Protein AF-Q2S6S7-F1 (afdb_monomer_lite)

Secondary structure (DSSP, 8-state):
-EEEEEEEETT-SSEEEEEEPHHHHB---TTPPP-TTSPBSSSSGGGGSSS-GGGEEEEEEEEE-TTSSEEEEEEEEEEGGGTEEEEEEEEEETTEEEEEEEEEEEEEEETTTEEEEEEEEEEEETTEEEEEEEEEEE-

pLDDT: mean 93.65, std 5.95, range [63.41, 98.69]

Radius of gyration: 16.4 Å; chains: 1; bounding box: 42×36×44 Å

Sequence (139 aa):
MVIQLQYKLRSEAQWHCKNLSVIEYFDLEEGEVPEVDSVPHNMHAEEYLDHSREEVEHTLLQVADETGSERLEVKETFWSAGENRIIEVLRTSGNDVLHNELIIQTIRSNPAMGEEIETVRFNREKLCNTLNFHSIDYI

Structure (mmCIF, N/CA/C/O backbone):
data_AF-Q2S6S7-F1
#
_entry.id   AF-Q2S6S7-F1
#
loop_
_atom_site.group_PDB
_atom_site.id
_atom_site.type_symbol
_atom_site.label_atom_id
_atom_site.label_alt_id
_atom_site.label_comp_id
_atom_site.label_asym_id
_atom_site.label_entity_id
_atom_site.label_seq_id
_atom_site.pdbx_PDB_ins_code
_atom_site.Cartn_x
_atom_site.Cartn_y
_atom_site.Cartn_z
_atom_site.occupancy
_atom_site.B_iso_or_equiv
_atom_site.auth_seq_id
_atom_site.auth_comp_id
_atom_site.auth_asym_id
_atom_site.auth_atom_id
_atom_site.pdbx_PDB_model_num
ATOM 1 N N . MET A 1 1 ? -8.124 -5.895 17.352 1.00 93.25 1 MET A N 1
ATOM 2 C CA . MET A 1 1 ? -7.755 -5.102 16.152 1.00 93.25 1 MET A CA 1
ATOM 3 C C . MET A 1 1 ? -7.992 -5.937 14.899 1.00 93.25 1 MET A C 1
ATOM 5 O O . MET A 1 1 ? -7.917 -7.158 14.995 1.00 93.25 1 MET A O 1
ATOM 9 N N . VAL A 1 2 ? -8.292 -5.322 13.753 1.00 95.94 2 VAL A N 1
ATOM 10 C CA . VAL A 1 2 ? -8.495 -6.022 12.472 1.00 95.94 2 VAL A CA 1
ATOM 11 C C . VAL A 1 2 ? -7.463 -5.541 11.459 1.00 95.94 2 VAL A C 1
ATOM 13 O O . VAL A 1 2 ? -7.356 -4.341 11.224 1.00 95.94 2 VAL A O 1
ATOM 16 N N . ILE A 1 3 ? -6.727 -6.479 10.857 1.00 98.19 3 ILE A N 1
ATOM 17 C CA . ILE A 1 3 ? -5.703 -6.202 9.844 1.00 98.19 3 ILE A CA 1
ATOM 18 C C . ILE A 1 3 ? -5.991 -7.075 8.627 1.00 98.19 3 ILE A C 1
ATOM 20 O O . ILE A 1 3 ? -5.942 -8.306 8.693 1.00 98.19 3 ILE A O 1
ATOM 24 N N . GLN A 1 4 ? -6.332 -6.434 7.516 1.00 98.25 4 GLN A N 1
ATOM 25 C CA . GLN A 1 4 ? -6.702 -7.099 6.277 1.00 98.25 4 GLN A CA 1
ATOM 26 C C . GLN A 1 4 ? -5.835 -6.596 5.130 1.00 98.25 4 GLN A C 1
ATOM 28 O O . GLN A 1 4 ? -5.791 -5.402 4.853 1.00 98.25 4 GLN A O 1
ATOM 33 N N . LEU A 1 5 ? -5.200 -7.530 4.430 1.00 98.56 5 LEU A N 1
ATOM 34 C CA . LEU A 1 5 ? -4.450 -7.285 3.212 1.00 98.56 5 LEU A CA 1
ATOM 35 C C . LEU A 1 5 ? 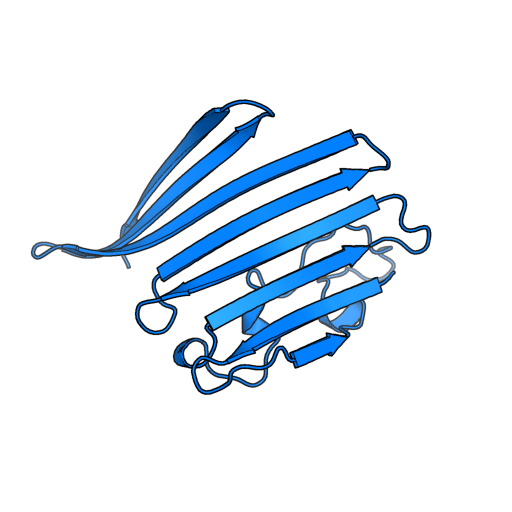-5.197 -7.892 2.027 1.00 98.56 5 LEU A C 1
ATOM 37 O O . LEU A 1 5 ? -5.322 -9.111 1.904 1.00 98.56 5 LEU A O 1
ATOM 41 N N . GLN A 1 6 ? -5.681 -7.040 1.136 1.00 98.69 6 GLN A N 1
ATOM 42 C CA . GLN A 1 6 ? -6.177 -7.445 -0.171 1.00 98.69 6 GLN A CA 1
ATOM 43 C C . GLN A 1 6 ? -5.087 -7.231 -1.215 1.00 98.69 6 GLN A C 1
ATOM 45 O O . GLN A 1 6 ? -4.352 -6.248 -1.156 1.00 98.69 6 GLN A O 1
ATOM 50 N N . TYR A 1 7 ? -4.976 -8.131 -2.183 1.00 98.62 7 TYR A N 1
ATOM 51 C CA . TYR A 1 7 ? -3.986 -8.000 -3.249 1.00 98.62 7 TYR A CA 1
ATOM 52 C C . TYR A 1 7 ? -4.496 -8.553 -4.573 1.00 98.62 7 TYR A C 1
ATOM 54 O O . TYR A 1 7 ? -5.380 -9.411 -4.614 1.00 98.62 7 TYR A O 1
ATOM 62 N N . LYS A 1 8 ? -3.932 -8.051 -5.668 1.00 98.44 8 LYS A N 1
ATOM 63 C CA . LYS A 1 8 ? -4.214 -8.509 -7.027 1.00 98.44 8 LYS A CA 1
ATOM 64 C C . LYS A 1 8 ? -2.911 -8.882 -7.711 1.00 98.44 8 LYS A C 1
ATOM 66 O O . LYS A 1 8 ? -1.983 -8.074 -7.758 1.00 98.44 8 LYS A O 1
ATOM 71 N N . LEU A 1 9 ? -2.858 -10.098 -8.241 1.00 97.94 9 LEU A N 1
ATOM 72 C CA . LEU A 1 9 ? -1.736 -10.573 -9.045 1.00 97.94 9 LEU A CA 1
ATOM 73 C C . LEU A 1 9 ? -1.921 -10.137 -10.500 1.00 97.94 9 LEU A C 1
ATOM 75 O O . LEU A 1 9 ? -3.041 -10.138 -11.007 1.00 97.94 9 LEU A O 1
ATOM 79 N N . ARG A 1 10 ? -0.828 -9.816 -11.198 1.00 96.44 10 ARG A N 1
ATOM 80 C CA . ARG A 1 10 ? -0.857 -9.366 -12.606 1.00 96.44 10 ARG A CA 1
ATOM 81 C C . ARG A 1 10 ? -1.452 -10.398 -13.560 1.00 96.44 10 ARG A C 1
ATOM 83 O O . ARG A 1 10 ? -2.024 -10.041 -14.587 1.00 96.44 10 ARG A O 1
ATOM 90 N N . SER A 1 11 ? -1.269 -11.679 -13.250 1.00 96.12 11 SER A N 1
ATOM 91 C CA . SER A 1 11 ? -1.772 -12.810 -14.033 1.00 96.12 11 SER A CA 1
ATOM 92 C C . SER A 1 11 ? -3.267 -13.065 -13.827 1.00 96.12 11 SER A C 1
ATOM 94 O O . SER A 1 11 ? -3.844 -13.891 -14.536 1.00 96.12 11 SER A O 1
ATOM 96 N N . GLU A 1 12 ? -3.907 -12.367 -12.885 1.00 96.38 12 GLU A N 1
ATOM 97 C CA . GLU A 1 12 ? -5.263 -12.659 -12.444 1.00 96.38 12 GLU A CA 1
ATOM 98 C C . GLU A 1 12 ? -6.183 -11.435 -12.502 1.00 96.38 12 GLU A C 1
ATOM 100 O O . GLU A 1 12 ? -5.791 -10.282 -12.332 1.00 96.38 12 GLU A O 1
ATOM 105 N N . ALA A 1 13 ? -7.471 -11.688 -12.734 1.00 94.81 13 ALA A N 1
ATOM 106 C CA . ALA A 1 13 ? -8.489 -10.640 -12.713 1.00 94.81 13 ALA A CA 1
ATOM 107 C C . ALA A 1 13 ? -9.070 -10.402 -11.308 1.00 94.81 13 ALA A C 1
ATOM 109 O O . ALA A 1 13 ? -9.636 -9.339 -11.053 1.00 94.81 13 ALA A O 1
ATOM 110 N N . GLN A 1 14 ? -8.965 -11.392 -10.421 1.00 97.38 14 GLN A N 1
ATOM 111 C CA . GLN A 1 14 ? -9.602 -11.390 -9.108 1.00 97.38 14 GLN A CA 1
ATOM 112 C C . GLN A 1 14 ? -8.703 -10.790 -8.025 1.00 97.38 14 GLN A C 1
ATOM 114 O O . GLN A 1 14 ? -7.478 -10.816 -8.125 1.00 97.38 14 GLN A O 1
ATOM 119 N N . TRP A 1 15 ? -9.343 -10.280 -6.977 1.00 98.19 15 TRP A N 1
ATOM 120 C CA . TRP A 1 15 ? -8.676 -9.889 -5.743 1.00 98.19 15 TRP A CA 1
ATOM 121 C C . TRP A 1 15 ? -8.621 -11.068 -4.778 1.00 98.19 15 TRP A C 1
ATOM 123 O O . TRP A 1 15 ? -9.590 -11.816 -4.636 1.00 98.19 15 TRP A O 1
ATOM 133 N N . HIS A 1 16 ? -7.500 -11.175 -4.083 1.00 98.31 16 HIS A N 1
ATOM 134 C CA . HIS A 1 16 ? -7.264 -12.100 -2.986 1.00 98.31 16 HIS A CA 1
ATOM 135 C C . HIS A 1 16 ? -7.300 -11.354 -1.661 1.00 98.31 16 HIS A C 1
ATOM 137 O O . HIS A 1 16 ? -7.103 -10.141 -1.617 1.00 98.31 16 HIS A O 1
ATOM 143 N N . CYS A 1 17 ? -7.533 -12.084 -0.574 1.00 98.19 17 CYS A N 1
ATOM 144 C CA . CYS A 1 17 ? -7.588 -11.528 0.771 1.00 98.19 17 CYS A CA 1
ATOM 145 C C . CYS A 1 17 ? -6.779 -12.399 1.734 1.00 98.19 17 CYS A C 1
ATOM 147 O O . CYS A 1 17 ? -6.972 -13.613 1.791 1.00 98.19 17 CYS A O 1
ATOM 149 N N . LYS A 1 18 ? -5.917 -11.762 2.523 1.00 97.69 18 LYS A N 1
ATOM 150 C CA . LYS A 1 18 ? -5.136 -12.344 3.614 1.00 97.69 18 LYS A CA 1
ATOM 151 C C . LYS A 1 18 ? -5.430 -11.536 4.875 1.00 97.69 18 LYS A C 1
ATOM 153 O O . LYS A 1 18 ? -5.287 -10.318 4.882 1.00 97.69 18 LYS A O 1
ATOM 158 N N . ASN A 1 19 ? -5.875 -12.203 5.934 1.00 98.00 19 ASN A N 1
ATOM 159 C CA . ASN A 1 19 ? -5.963 -11.567 7.246 1.00 98.00 19 ASN A CA 1
ATOM 160 C C . ASN A 1 19 ? -4.611 -11.735 7.934 1.00 98.00 19 ASN A C 1
ATOM 162 O O . ASN A 1 19 ? -4.070 -12.840 7.922 1.00 98.00 19 ASN A O 1
ATOM 166 N N . LEU A 1 20 ? -4.094 -10.658 8.513 1.00 97.69 20 LEU A N 1
ATOM 167 C CA . LEU A 1 20 ? -2.871 -10.683 9.305 1.00 97.69 20 LEU A CA 1
ATOM 168 C C . LEU A 1 20 ? -3.250 -10.614 10.781 1.00 97.69 20 LEU A C 1
ATOM 170 O O . LEU A 1 20 ? -4.174 -9.899 11.177 1.00 97.69 20 LEU A O 1
ATOM 174 N N . SER A 1 21 ? -2.551 -11.375 11.609 1.00 96.88 21 SER A N 1
ATOM 175 C CA . SER A 1 21 ? -2.601 -11.178 13.049 1.00 96.88 21 SER A CA 1
ATOM 176 C C . SER A 1 21 ? -1.798 -9.939 13.444 1.00 96.88 21 SER A C 1
ATOM 178 O O . SER A 1 21 ? -0.914 -9.482 12.722 1.00 96.88 21 SER A O 1
ATOM 180 N N . VAL A 1 22 ? -2.086 -9.410 14.633 1.00 95.88 22 VAL A N 1
ATOM 181 C CA . VAL A 1 22 ? -1.334 -8.294 15.226 1.00 95.88 22 VAL A CA 1
ATOM 182 C C . VAL A 1 22 ? 0.165 -8.593 15.270 1.00 95.88 22 VAL A C 1
ATOM 184 O O . VAL A 1 22 ? 0.956 -7.737 14.902 1.00 95.88 22 VAL A O 1
ATOM 187 N N . ILE A 1 23 ? 0.540 -9.809 15.675 1.00 94.94 23 ILE A N 1
ATOM 188 C CA . ILE A 1 23 ? 1.941 -10.218 15.850 1.00 94.94 23 ILE A CA 1
ATOM 189 C C . ILE A 1 23 ? 2.654 -10.355 14.499 1.00 94.94 23 ILE A C 1
ATOM 191 O O . ILE A 1 23 ? 3.844 -10.093 14.406 1.00 94.94 23 ILE A O 1
ATOM 195 N N . GLU A 1 24 ? 1.939 -10.756 13.445 1.00 96.06 24 GLU A N 1
ATOM 196 C CA . GLU A 1 24 ? 2.515 -10.820 12.096 1.00 96.06 24 GLU A CA 1
ATOM 197 C C . GLU A 1 24 ? 2.751 -9.431 11.500 1.00 96.06 24 GLU A C 1
ATOM 199 O O . GLU A 1 24 ? 3.648 -9.275 10.678 1.00 96.06 24 GLU A O 1
ATOM 204 N N . TYR A 1 25 ? 1.934 -8.442 11.870 1.00 97.25 25 TYR A N 1
ATOM 205 C CA . TYR A 1 25 ? 1.963 -7.124 11.246 1.00 97.25 25 TYR A CA 1
ATOM 206 C C . TYR A 1 25 ? 2.793 -6.097 12.020 1.00 97.25 25 TYR A C 1
ATOM 208 O O . TYR A 1 25 ? 3.573 -5.388 11.399 1.00 97.25 25 TYR A O 1
ATOM 216 N N . PHE A 1 26 ? 2.666 -6.004 13.345 1.00 97.12 26 PHE A N 1
ATOM 217 C CA . PHE A 1 26 ? 3.325 -4.963 14.146 1.00 97.12 26 PHE A CA 1
ATOM 218 C C . PHE A 1 26 ? 4.578 -5.461 14.845 1.00 97.12 26 PHE A C 1
ATOM 220 O O . PHE A 1 26 ? 4.540 -6.522 15.464 1.00 97.12 26 PHE A O 1
ATOM 227 N N . ASP A 1 27 ? 5.649 -4.674 14.779 1.00 95.88 27 ASP A N 1
ATOM 228 C CA . ASP A 1 27 ? 6.866 -4.876 15.565 1.00 95.88 27 ASP A CA 1
ATOM 229 C C . ASP A 1 27 ? 6.636 -4.297 16.967 1.00 95.88 27 ASP A C 1
ATOM 231 O O . ASP A 1 27 ? 6.753 -3.091 17.175 1.00 95.88 27 ASP A O 1
ATOM 235 N N . LEU A 1 28 ? 6.182 -5.151 17.891 1.00 94.19 28 LEU A N 1
ATOM 236 C CA . LEU A 1 28 ? 5.768 -4.763 19.242 1.00 94.19 28 LEU A CA 1
ATOM 237 C C . LEU A 1 28 ? 6.793 -5.206 20.284 1.00 94.19 28 LEU A C 1
ATOM 239 O O . LEU A 1 28 ? 7.227 -6.363 20.296 1.00 94.19 28 LEU A O 1
ATOM 243 N N . GLU A 1 29 ? 7.088 -4.323 21.234 1.00 92.38 29 GLU A N 1
ATOM 244 C CA . GLU A 1 29 ? 7.849 -4.682 22.428 1.00 92.38 29 GLU A CA 1
ATOM 245 C C . GLU A 1 29 ? 7.007 -5.513 23.421 1.00 92.38 29 GLU A C 1
ATOM 247 O O . GLU A 1 29 ? 5.772 -5.568 23.373 1.00 92.38 29 GLU A O 1
ATOM 252 N N . GLU A 1 30 ? 7.670 -6.191 24.365 1.00 90.38 30 GLU A N 1
ATOM 253 C CA . GLU A 1 30 ? 6.979 -7.006 25.370 1.00 90.38 30 GLU A CA 1
ATOM 254 C C . GLU A 1 30 ? 6.038 -6.146 26.231 1.00 90.38 30 GLU A C 1
ATOM 256 O O . GLU A 1 30 ? 6.466 -5.274 26.987 1.00 90.38 30 GLU A O 1
ATOM 261 N N . GLY A 1 31 ? 4.736 -6.435 26.149 1.00 89.06 31 GLY A N 1
ATOM 262 C CA . GLY A 1 31 ? 3.697 -5.720 26.894 1.00 89.06 31 GLY A CA 1
ATOM 263 C C . GLY A 1 31 ? 3.168 -4.462 26.201 1.00 89.06 31 GLY A C 1
ATOM 264 O O . GLY A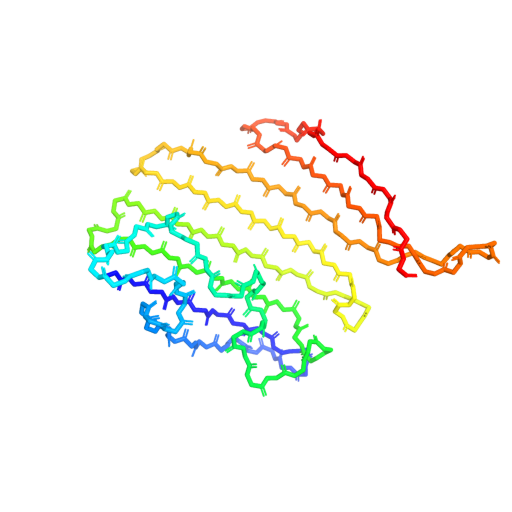 1 31 ? 2.287 -3.808 26.763 1.00 89.06 31 GLY A O 1
ATOM 265 N N . GLU A 1 32 ? 3.654 -4.140 25.001 1.00 93.00 32 GLU A N 1
ATOM 266 C CA . GLU A 1 32 ? 3.103 -3.064 24.184 1.00 93.00 32 GLU A CA 1
ATOM 267 C C . GLU A 1 32 ? 1.684 -3.411 23.710 1.00 93.00 32 GLU A C 1
ATOM 269 O O . GLU A 1 32 ? 1.374 -4.545 23.330 1.00 93.00 32 GLU A O 1
ATOM 274 N N . VAL A 1 33 ? 0.795 -2.419 23.764 1.00 92.25 33 VAL A N 1
ATOM 275 C CA . VAL A 1 33 ? -0.573 -2.542 23.260 1.00 92.25 33 VAL A CA 1
ATOM 276 C C . VAL A 1 33 ? -0.587 -1.988 21.836 1.00 92.25 33 VAL A C 1
ATOM 278 O O . VAL A 1 33 ? -0.214 -0.833 21.659 1.00 92.25 33 VAL A O 1
ATOM 281 N N . PRO A 1 34 ? -1.021 -2.765 20.829 1.00 93.75 34 PRO A N 1
ATOM 282 C CA . PRO A 1 34 ? -1.030 -2.305 19.447 1.00 93.75 34 PRO A CA 1
ATOM 283 C C . PRO A 1 34 ? -2.041 -1.176 19.241 1.00 93.75 34 PRO A C 1
ATOM 285 O O . PRO A 1 34 ? -3.224 -1.314 19.572 1.00 93.75 34 PRO A O 1
ATOM 288 N N . GLU A 1 35 ? -1.583 -0.108 18.603 1.00 94.75 35 GLU A N 1
ATOM 289 C CA . GLU A 1 35 ? -2.383 1.005 18.102 1.00 94.75 35 GLU A CA 1
ATOM 290 C C . GLU A 1 35 ? -2.367 1.002 16.564 1.00 94.75 35 GLU A C 1
ATOM 292 O O . GLU A 1 35 ? -1.568 0.315 15.927 1.00 94.75 35 GLU A O 1
ATOM 297 N N . VAL A 1 36 ? -3.299 1.720 15.930 1.00 94.44 36 VAL A N 1
ATOM 298 C CA . VAL A 1 36 ? -3.432 1.709 14.457 1.00 94.44 36 VAL A CA 1
ATOM 299 C C . VAL A 1 36 ? -2.180 2.263 13.763 1.00 94.44 36 VAL A C 1
ATOM 301 O O . VAL A 1 36 ? -1.890 1.880 12.630 1.00 94.44 36 VAL A O 1
ATOM 304 N N . ASP A 1 37 ? -1.437 3.142 14.433 1.00 92.38 37 ASP A N 1
ATOM 305 C CA . ASP A 1 37 ? -0.180 3.736 13.979 1.00 92.38 37 ASP A CA 1
ATOM 306 C C . ASP A 1 37 ? 1.071 3.166 14.661 1.00 92.38 37 ASP A C 1
ATOM 308 O O . ASP A 1 37 ? 2.150 3.747 14.518 1.00 92.38 37 ASP A O 1
ATOM 312 N N . SER A 1 38 ? 0.957 2.018 15.340 1.00 95.25 38 SER A N 1
ATOM 313 C CA . SER A 1 38 ? 2.126 1.246 15.767 1.00 95.25 38 SER A CA 1
ATOM 314 C C . SER A 1 38 ? 3.004 0.868 14.564 1.00 95.25 38 SER A C 1
ATOM 316 O O . SER A 1 38 ? 2.551 0.789 13.417 1.00 95.25 38 SER A O 1
ATOM 318 N N . VAL A 1 39 ? 4.291 0.632 14.822 1.00 94.88 39 VAL A N 1
ATOM 319 C CA . VAL A 1 39 ? 5.285 0.371 13.774 1.00 94.88 39 VAL A CA 1
ATOM 320 C C . VAL A 1 39 ? 5.043 -1.006 13.138 1.00 94.88 39 VAL A C 1
ATOM 322 O O . VAL A 1 39 ? 4.961 -2.002 13.859 1.00 94.88 39 VAL A O 1
ATOM 325 N N . PRO A 1 40 ? 4.919 -1.108 11.803 1.00 96.44 40 PRO A N 1
ATOM 326 C CA . PRO A 1 40 ? 4.797 -2.399 11.140 1.00 96.44 40 PRO A CA 1
ATOM 327 C C . PRO A 1 40 ? 6.160 -3.106 11.028 1.00 96.44 40 PRO A C 1
ATOM 329 O O . PRO A 1 40 ? 7.188 -2.448 10.882 1.00 96.44 40 PRO A O 1
ATOM 332 N N . HIS A 1 41 ? 6.163 -4.441 11.018 1.00 96.06 41 HIS A N 1
ATOM 333 C CA . HIS A 1 41 ? 7.356 -5.269 10.785 1.00 96.06 41 HIS A CA 1
ATOM 334 C C . HIS A 1 41 ? 7.988 -4.989 9.418 1.00 96.06 41 HIS A C 1
ATOM 336 O O . HIS A 1 41 ? 9.199 -4.817 9.301 1.00 96.06 41 HIS A O 1
ATOM 342 N N . ASN A 1 42 ? 7.152 -4.957 8.382 1.00 96.00 42 ASN A N 1
ATOM 343 C CA . ASN A 1 42 ? 7.548 -4.653 7.014 1.00 96.00 42 ASN A CA 1
ATOM 344 C C . ASN A 1 42 ? 6.938 -3.323 6.578 1.00 96.00 42 ASN A C 1
ATOM 346 O O . ASN A 1 42 ? 5.779 -3.028 6.892 1.00 96.00 42 ASN A O 1
ATOM 350 N N . MET A 1 43 ? 7.710 -2.540 5.824 1.00 91.38 43 MET A N 1
ATOM 351 C CA . MET A 1 43 ? 7.290 -1.207 5.387 1.00 91.38 43 MET A CA 1
ATOM 352 C C . MET A 1 43 ? 6.208 -1.262 4.310 1.00 91.38 43 MET A C 1
ATOM 354 O O . MET A 1 43 ? 5.311 -0.418 4.320 1.00 91.38 43 MET A O 1
ATOM 358 N N . HIS A 1 44 ? 6.287 -2.232 3.396 1.00 94.31 44 HIS A N 1
ATOM 359 C CA . HIS A 1 44 ? 5.351 -2.348 2.285 1.00 94.31 44 HIS A CA 1
ATOM 360 C C . HIS A 1 44 ? 4.446 -3.572 2.397 1.00 94.31 44 HIS A C 1
ATOM 362 O O . HIS A 1 44 ? 4.804 -4.609 2.961 1.00 94.31 44 HIS A O 1
ATOM 368 N N . ALA A 1 45 ? 3.234 -3.453 1.857 1.00 95.75 45 ALA A N 1
ATOM 369 C CA . ALA A 1 45 ? 2.212 -4.472 2.020 1.00 95.75 45 ALA A CA 1
ATOM 370 C C . ALA A 1 45 ? 2.535 -5.757 1.238 1.00 95.75 45 ALA A C 1
ATOM 372 O O . ALA A 1 45 ? 2.124 -6.840 1.660 1.00 95.75 45 ALA A O 1
ATOM 373 N N . GLU A 1 46 ? 3.276 -5.673 0.124 1.00 96.12 46 GLU A N 1
ATOM 374 C CA . GLU A 1 46 ? 3.663 -6.861 -0.645 1.00 96.12 46 GLU A CA 1
ATOM 375 C C . GLU A 1 46 ? 4.630 -7.774 0.112 1.00 96.12 46 GLU A C 1
ATOM 377 O O . GLU A 1 46 ? 4.657 -8.972 -0.149 1.00 96.12 46 GLU A O 1
ATOM 382 N N . GLU A 1 47 ? 5.379 -7.243 1.079 1.00 96.81 47 GLU A N 1
ATOM 383 C CA . GLU A 1 47 ? 6.361 -8.003 1.864 1.00 96.81 47 GLU A CA 1
ATOM 384 C C . GLU A 1 47 ? 5.702 -9.042 2.790 1.00 96.81 47 GLU A C 1
ATOM 386 O O . GLU A 1 47 ? 6.352 -9.980 3.245 1.00 96.81 47 GLU A O 1
ATOM 391 N N . TYR A 1 48 ? 4.393 -8.922 3.033 1.00 97.06 48 TYR A N 1
ATOM 392 C CA . TYR A 1 48 ? 3.607 -9.912 3.774 1.00 97.06 48 TYR A CA 1
ATOM 393 C C . TYR A 1 48 ? 3.032 -11.024 2.882 1.00 97.06 48 TYR A C 1
ATOM 395 O O . TYR A 1 48 ? 2.299 -11.888 3.378 1.00 97.06 48 TYR A O 1
ATOM 403 N N . LEU A 1 49 ? 3.278 -11.003 1.570 1.00 96.81 49 LEU A N 1
ATOM 404 C CA . LEU A 1 49 ? 2.736 -11.971 0.615 1.00 96.81 49 LEU A CA 1
ATOM 405 C C . LEU A 1 49 ? 3.752 -13.068 0.288 1.00 96.81 49 LEU A C 1
ATOM 407 O O . LEU A 1 49 ? 4.949 -12.830 0.199 1.00 96.81 49 LEU A O 1
ATOM 411 N N . ASP A 1 50 ? 3.251 -14.269 0.005 1.00 96.00 50 ASP A N 1
ATOM 412 C CA . ASP A 1 50 ? 4.062 -15.410 -0.446 1.00 96.00 50 ASP A CA 1
ATOM 413 C C . ASP A 1 50 ? 4.336 -15.362 -1.969 1.00 96.00 50 ASP A C 1
ATOM 415 O O . ASP A 1 50 ? 4.524 -16.389 -2.620 1.00 96.00 50 ASP A O 1
ATOM 419 N N . HIS A 1 51 ? 4.317 -14.156 -2.544 1.00 95.88 51 HIS A N 1
ATOM 420 C CA . HIS A 1 51 ? 4.484 -13.875 -3.967 1.00 95.88 51 HIS A CA 1
ATOM 421 C C . HIS A 1 51 ? 5.663 -12.934 -4.172 1.00 95.88 51 HIS A C 1
ATOM 423 O O . HIS A 1 51 ? 5.933 -12.069 -3.340 1.00 95.88 51 HIS A O 1
ATOM 429 N N . SER A 1 52 ? 6.352 -13.068 -5.302 1.00 95.12 52 SER A N 1
ATOM 430 C CA . SER A 1 52 ? 7.387 -12.102 -5.653 1.00 95.12 52 SER A CA 1
ATOM 431 C C . SER A 1 52 ? 6.756 -10.748 -5.987 1.00 95.12 52 SER A C 1
ATOM 433 O O . SER A 1 52 ? 5.656 -10.672 -6.539 1.00 95.12 52 SER A O 1
ATOM 435 N N . ARG A 1 53 ? 7.474 -9.659 -5.695 1.00 93.38 53 ARG A N 1
ATOM 436 C CA . ARG A 1 53 ? 7.039 -8.288 -6.009 1.00 93.38 53 ARG A CA 1
ATOM 437 C C . ARG A 1 53 ? 6.636 -8.120 -7.482 1.00 93.38 53 ARG A C 1
ATOM 439 O O . ARG A 1 53 ? 5.682 -7.406 -7.784 1.00 93.38 53 ARG A O 1
ATOM 446 N N . GLU A 1 54 ? 7.320 -8.808 -8.393 1.00 96.25 54 GLU A N 1
ATOM 447 C CA . GLU A 1 54 ? 7.057 -8.738 -9.834 1.00 96.25 54 GLU A CA 1
ATOM 448 C C . GLU A 1 54 ? 5.651 -9.229 -10.211 1.00 96.25 54 GLU A C 1
ATOM 450 O O . GLU A 1 54 ? 5.041 -8.719 -11.157 1.00 96.25 54 GLU A O 1
ATOM 455 N N . GLU A 1 55 ? 5.113 -10.182 -9.449 1.00 97.38 55 GLU A N 1
ATOM 456 C CA . GLU A 1 55 ? 3.796 -10.784 -9.668 1.00 97.38 55 GLU A CA 1
ATOM 457 C C . GLU A 1 55 ? 2.651 -9.910 -9.147 1.00 97.38 55 GLU A C 1
ATOM 459 O O . GLU A 1 55 ? 1.514 -10.046 -9.610 1.00 97.38 55 GLU A O 1
ATOM 464 N N . VAL A 1 56 ? 2.932 -9.000 -8.214 1.00 97.81 56 VAL A N 1
ATOM 465 C CA . VAL A 1 56 ? 1.924 -8.170 -7.550 1.00 97.81 56 VAL A CA 1
ATOM 466 C C . VAL A 1 56 ? 1.622 -6.926 -8.391 1.00 97.81 56 VAL A C 1
ATOM 468 O O . VAL A 1 56 ? 2.509 -6.206 -8.853 1.00 97.81 56 VAL A O 1
ATOM 471 N N . GLU A 1 57 ? 0.334 -6.681 -8.633 1.00 97.81 57 GLU A N 1
ATOM 472 C CA . GLU A 1 57 ? -0.166 -5.515 -9.369 1.00 97.81 57 GLU A CA 1
ATOM 473 C C . GLU A 1 57 ? -0.661 -4.428 -8.413 1.00 97.81 57 GLU A C 1
ATOM 475 O O . GLU A 1 57 ? -0.357 -3.252 -8.606 1.00 97.81 57 GLU A O 1
ATOM 480 N N . HIS A 1 58 ? -1.418 -4.829 -7.389 1.00 98.44 58 HIS A N 1
ATOM 481 C CA . HIS A 1 58 ? -1.988 -3.929 -6.393 1.00 98.44 58 HIS A CA 1
ATOM 482 C C . HIS A 1 58 ? -2.021 -4.579 -5.012 1.00 98.44 58 HIS A C 1
ATOM 484 O O . HIS A 1 58 ? -2.265 -5.785 -4.900 1.00 98.44 58 HIS A O 1
ATOM 490 N N . THR A 1 59 ? -1.896 -3.756 -3.976 1.00 98.62 59 THR A N 1
ATOM 491 C CA . THR A 1 59 ? -2.226 -4.101 -2.590 1.00 98.62 59 THR A CA 1
ATOM 492 C C . THR A 1 59 ? -3.171 -3.057 -1.996 1.00 98.62 59 THR A C 1
ATOM 494 O O . THR A 1 59 ? -3.192 -1.890 -2.391 1.00 98.62 59 THR A O 1
ATOM 497 N N . LEU A 1 60 ? -3.992 -3.499 -1.052 1.00 98.62 60 LEU A N 1
ATOM 498 C CA . LEU A 1 60 ? -4.838 -2.679 -0.201 1.00 98.62 60 LEU A CA 1
ATOM 499 C C . LEU A 1 60 ? -4.748 -3.255 1.210 1.00 98.62 60 LEU A C 1
ATOM 501 O O . LEU A 1 60 ? -5.361 -4.276 1.518 1.00 98.62 60 LEU A O 1
ATOM 505 N N . LEU A 1 61 ? -3.970 -2.595 2.053 1.00 98.62 61 LEU A N 1
ATOM 506 C CA . LEU A 1 61 ? -3.840 -2.900 3.464 1.00 98.62 61 LEU A CA 1
ATOM 507 C C . LEU A 1 61 ? -4.792 -2.014 4.267 1.00 98.62 61 LEU A C 1
ATOM 509 O O . LEU A 1 61 ? -4.841 -0.797 4.085 1.00 98.62 61 LEU A O 1
ATOM 513 N N . GLN A 1 62 ? -5.552 -2.631 5.160 1.00 98.25 62 GLN A N 1
ATOM 514 C CA . GLN A 1 62 ? -6.511 -1.973 6.034 1.00 98.25 62 GLN A CA 1
ATOM 515 C C . GLN A 1 62 ? -6.253 -2.405 7.471 1.00 98.25 62 GLN A C 1
ATOM 517 O O . GLN A 1 62 ? -6.336 -3.590 7.790 1.00 98.25 62 GLN A O 1
ATOM 522 N N . VAL A 1 63 ? -5.972 -1.433 8.333 1.00 98.06 63 VAL A N 1
ATOM 523 C CA . VAL A 1 63 ? -5.822 -1.615 9.778 1.00 98.06 63 VAL A CA 1
ATOM 524 C C . VAL A 1 63 ? -6.941 -0.831 10.447 1.00 98.06 63 VAL A C 1
ATOM 526 O O . VAL A 1 63 ? -7.135 0.346 10.146 1.00 98.06 63 VAL A O 1
ATOM 529 N N . ALA A 1 64 ? -7.694 -1.472 11.330 1.00 97.25 64 ALA A N 1
ATOM 530 C CA . ALA A 1 64 ? -8.743 -0.820 12.101 1.00 97.25 64 ALA A CA 1
ATOM 531 C C . ALA A 1 64 ? -8.723 -1.287 13.554 1.00 97.25 64 ALA A C 1
ATOM 533 O O . ALA A 1 64 ? -8.510 -2.473 13.838 1.00 97.25 64 ALA A O 1
ATOM 534 N N . ASP A 1 65 ? -8.984 -0.363 14.473 1.00 94.44 65 ASP A N 1
ATOM 535 C CA . ASP A 1 65 ? -9.204 -0.701 15.875 1.00 94.44 65 ASP A CA 1
ATOM 536 C C . ASP A 1 65 ? -10.461 -1.581 16.043 1.00 94.44 65 ASP A C 1
ATOM 538 O O . ASP A 1 65 ? -11.245 -1.804 15.120 1.00 94.44 65 ASP A O 1
ATOM 542 N N . GLU A 1 66 ? -10.666 -2.131 17.239 1.00 90.81 66 GLU A N 1
ATOM 543 C CA . GLU A 1 66 ? -11.801 -3.038 17.484 1.00 90.81 66 GLU A CA 1
ATOM 544 C C . GLU A 1 66 ? -13.160 -2.357 17.365 1.00 90.81 66 GLU A C 1
ATOM 546 O O . GLU A 1 66 ? -14.162 -3.015 17.084 1.00 90.81 66 GLU A O 1
ATOM 551 N N . THR A 1 67 ? -13.196 -1.043 17.573 1.00 90.19 67 THR A N 1
ATOM 552 C CA . THR A 1 67 ? -14.428 -0.263 17.498 1.00 90.19 67 THR A CA 1
ATOM 553 C C . THR A 1 67 ? -14.715 0.253 16.084 1.00 90.19 67 THR A C 1
ATOM 555 O O . THR A 1 67 ? -15.826 0.713 15.821 1.00 90.19 67 THR A O 1
ATOM 558 N N . GLY A 1 68 ? -13.744 0.157 15.165 1.00 87.50 68 GLY A N 1
ATOM 559 C CA . GLY A 1 68 ? -13.782 0.782 13.843 1.00 87.50 68 GLY A CA 1
ATOM 560 C C . GLY A 1 68 ? -13.756 2.313 13.892 1.00 87.50 68 GLY A C 1
ATOM 561 O O . GLY A 1 68 ? -14.063 2.956 12.887 1.00 87.50 68 GLY A O 1
ATOM 562 N N . SER A 1 69 ? -13.450 2.895 15.055 1.00 91.75 69 SER A N 1
ATOM 563 C CA . SER A 1 69 ? -13.359 4.340 15.247 1.00 91.75 69 SER A CA 1
ATOM 564 C C . SER A 1 69 ? -12.134 4.918 14.562 1.00 91.75 69 SER A C 1
ATOM 566 O O . SER A 1 69 ? -12.200 6.041 14.067 1.00 91.75 69 SER A O 1
ATOM 568 N N . GLU A 1 70 ? -11.056 4.143 14.476 1.00 96.69 70 GLU A N 1
ATOM 569 C CA . GLU A 1 70 ? -9.819 4.541 13.835 1.00 96.69 70 GLU A CA 1
ATOM 570 C C . GLU A 1 70 ? -9.431 3.542 12.751 1.00 96.69 70 GLU A C 1
ATOM 572 O O . GLU A 1 70 ? -9.524 2.325 12.926 1.00 96.69 70 GLU A O 1
ATOM 577 N N . ARG A 1 71 ? -9.002 4.074 11.606 1.00 97.31 71 ARG A N 1
ATOM 578 C CA . ARG A 1 71 ? -8.653 3.278 10.437 1.00 97.31 71 ARG A CA 1
ATOM 579 C C . ARG A 1 71 ? -7.467 3.869 9.699 1.00 97.31 71 ARG A C 1
ATOM 581 O O . ARG A 1 71 ? -7.429 5.071 9.444 1.00 97.31 71 ARG A O 1
ATOM 588 N N . LEU A 1 72 ? -6.564 2.992 9.290 1.00 97.38 72 LEU A N 1
ATOM 589 C CA . LEU A 1 72 ? -5.500 3.238 8.331 1.00 97.38 72 LEU A CA 1
ATOM 590 C C . LEU A 1 72 ? -5.773 2.405 7.076 1.00 97.38 72 LEU A C 1
ATOM 592 O O . LEU A 1 72 ? -6.083 1.216 7.149 1.00 97.38 72 LEU A O 1
ATOM 596 N N . GLU A 1 73 ? -5.661 3.040 5.919 1.00 97.69 73 GLU A N 1
ATOM 597 C CA . GLU A 1 73 ? -5.722 2.411 4.610 1.00 97.69 73 GLU A CA 1
ATOM 598 C C . GLU A 1 73 ? -4.457 2.765 3.827 1.00 97.69 73 GLU A C 1
ATOM 600 O O . GLU A 1 73 ? -4.154 3.945 3.648 1.00 97.69 73 GLU A O 1
ATOM 605 N N . VAL A 1 74 ? -3.736 1.746 3.363 1.00 98.25 74 VAL A N 1
ATOM 606 C CA . VAL A 1 74 ? -2.557 1.887 2.504 1.00 98.25 74 VAL A CA 1
ATOM 607 C C . VAL A 1 74 ? -2.823 1.135 1.209 1.00 98.25 74 VAL A C 1
ATOM 609 O O . VAL A 1 74 ? -3.039 -0.077 1.221 1.00 98.25 74 VAL A O 1
ATOM 612 N N . LYS A 1 75 ? -2.846 1.851 0.088 1.00 98.50 75 LYS A N 1
ATOM 613 C CA . LYS A 1 75 ? -2.962 1.263 -1.250 1.00 98.50 75 LYS A CA 1
ATOM 614 C C . LYS A 1 75 ? -1.644 1.392 -1.964 1.00 98.50 75 LYS A C 1
ATOM 616 O O . LYS A 1 75 ? -1.113 2.496 -2.029 1.00 98.50 75 LYS A O 1
ATOM 621 N N . GLU A 1 76 ? -1.185 0.312 -2.575 1.00 98.50 76 GLU A N 1
ATOM 622 C CA . GLU A 1 76 ? -0.027 0.364 -3.455 1.00 98.50 76 GLU A CA 1
ATOM 623 C C . GLU A 1 76 ? -0.398 -0.140 -4.847 1.00 98.50 76 GLU A C 1
ATOM 625 O O . GLU A 1 76 ? -1.125 -1.121 -5.007 1.00 98.50 76 GLU A O 1
ATOM 630 N N . THR A 1 77 ? 0.068 0.573 -5.869 1.00 98.38 77 THR A N 1
ATOM 631 C CA . THR A 1 77 ? -0.086 0.202 -7.280 1.00 98.38 77 THR A CA 1
ATOM 632 C C . THR A 1 77 ? 1.287 0.077 -7.903 1.00 98.38 77 THR A C 1
ATOM 634 O O . THR A 1 77 ? 2.056 1.035 -7.874 1.00 98.38 77 THR A O 1
ATOM 637 N N . PHE A 1 78 ? 1.572 -1.075 -8.503 1.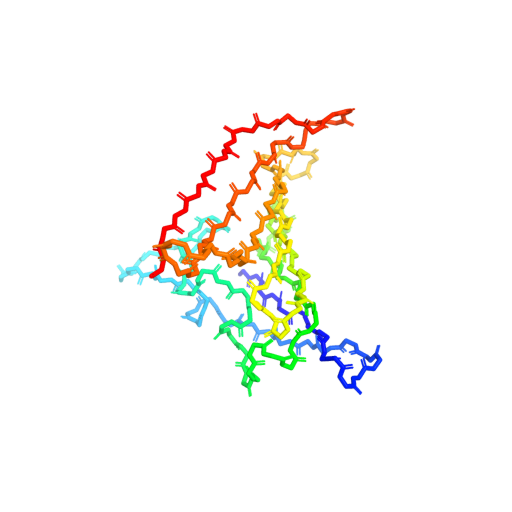00 97.94 78 PHE A N 1
ATOM 638 C CA . PHE A 1 78 ? 2.912 -1.460 -8.928 1.00 97.94 78 PHE A CA 1
ATOM 639 C C . PHE A 1 78 ? 3.025 -1.556 -10.453 1.00 97.94 78 PHE A C 1
ATOM 641 O O . PHE A 1 78 ? 2.207 -2.201 -11.122 1.00 97.94 78 PHE A O 1
ATOM 648 N N . TRP A 1 79 ? 4.115 -1.048 -11.027 1.00 96.06 79 TRP A N 1
ATOM 649 C CA . TRP A 1 79 ? 4.480 -1.267 -12.434 1.00 96.06 79 TRP A CA 1
ATOM 650 C C . TRP A 1 79 ? 5.985 -1.481 -12.597 1.00 96.06 79 TRP A C 1
ATOM 652 O O . TRP A 1 79 ? 6.728 -1.452 -11.623 1.00 96.06 79 TRP A O 1
ATOM 662 N N . SER A 1 80 ? 6.428 -1.760 -13.827 1.00 94.19 80 SER A N 1
ATOM 663 C CA . SER A 1 80 ? 7.831 -2.091 -14.126 1.00 94.19 80 SER A CA 1
ATOM 664 C C . SER A 1 80 ? 8.366 -3.228 -13.247 1.00 94.19 80 SER A C 1
ATOM 666 O O . SER A 1 80 ? 9.349 -3.050 -12.547 1.00 94.19 80 SER A O 1
ATOM 668 N N . ALA A 1 81 ? 7.674 -4.374 -13.238 1.00 92.00 81 ALA A N 1
ATOM 669 C CA . ALA A 1 81 ? 7.993 -5.510 -12.360 1.00 92.00 81 ALA A CA 1
ATOM 670 C C . ALA A 1 81 ? 7.995 -5.160 -10.851 1.00 92.00 81 ALA A C 1
ATOM 672 O O . ALA A 1 81 ? 8.618 -5.828 -10.041 1.00 92.00 81 ALA A O 1
ATOM 673 N N . GLY A 1 82 ? 7.247 -4.122 -10.466 1.00 92.88 82 GLY A N 1
ATOM 674 C CA . GLY A 1 82 ? 7.088 -3.677 -9.082 1.00 92.88 82 GLY A CA 1
ATOM 675 C C . GLY A 1 82 ? 8.189 -2.758 -8.566 1.00 92.88 82 GLY A C 1
ATOM 676 O O . GLY A 1 82 ? 8.070 -2.252 -7.455 1.00 92.88 82 GLY A O 1
ATOM 677 N N . GLU A 1 83 ? 9.183 -2.451 -9.395 1.00 93.31 83 GLU A N 1
ATOM 678 C CA . GLU A 1 83 ? 10.215 -1.450 -9.111 1.00 93.31 83 GLU A CA 1
ATOM 679 C C . GLU A 1 83 ? 9.643 -0.041 -8.937 1.00 93.31 83 GLU A C 1
ATOM 681 O O . GLU A 1 83 ? 10.152 0.774 -8.170 1.00 93.31 83 GLU A O 1
ATOM 686 N N . ASN A 1 84 ? 8.544 0.248 -9.632 1.00 96.12 84 ASN A N 1
ATOM 687 C CA . ASN A 1 84 ? 7.859 1.518 -9.512 1.00 96.12 84 ASN A CA 1
ATOM 688 C C . ASN A 1 84 ? 6.526 1.341 -8.801 1.00 96.12 84 ASN A C 1
ATOM 690 O O . ASN A 1 84 ? 5.787 0.385 -9.074 1.00 96.12 84 ASN A O 1
ATOM 694 N N . ARG A 1 85 ? 6.185 2.308 -7.950 1.00 97.44 85 ARG A N 1
ATOM 695 C CA . ARG A 1 85 ? 4.941 2.269 -7.188 1.00 97.44 85 ARG A CA 1
ATOM 696 C C . ARG A 1 85 ? 4.348 3.630 -6.881 1.00 97.44 85 ARG A C 1
ATOM 698 O O . ARG A 1 85 ? 5.033 4.644 -6.75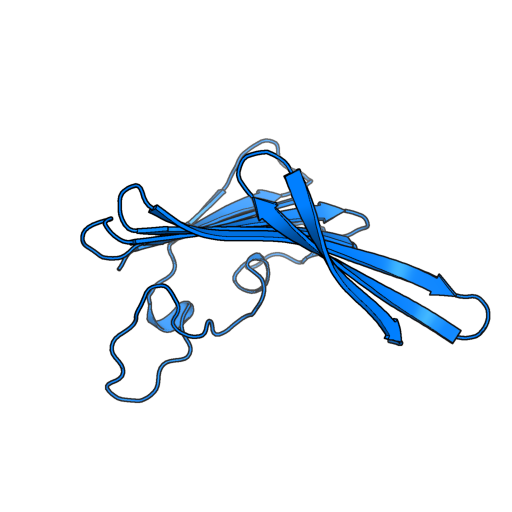8 1.00 97.44 85 ARG A O 1
ATOM 705 N N . ILE A 1 86 ? 3.034 3.609 -6.733 1.00 97.88 86 ILE A N 1
ATOM 706 C CA . ILE A 1 86 ? 2.235 4.661 -6.119 1.00 97.88 86 ILE A CA 1
ATOM 707 C C . ILE A 1 86 ? 1.758 4.112 -4.785 1.00 97.88 86 ILE A C 1
ATOM 709 O O . ILE A 1 86 ? 1.229 3.006 -4.766 1.00 97.88 86 ILE A O 1
ATOM 713 N N . ILE A 1 87 ? 1.915 4.886 -3.717 1.00 97.88 87 ILE A N 1
ATOM 714 C CA . ILE A 1 87 ? 1.435 4.567 -2.375 1.00 97.88 87 ILE A CA 1
ATOM 715 C C . ILE A 1 87 ? 0.440 5.655 -1.977 1.00 97.88 87 ILE A C 1
ATOM 717 O O . ILE A 1 87 ? 0.786 6.835 -1.933 1.00 97.88 87 ILE A O 1
ATOM 721 N N . GLU A 1 88 ? -0.799 5.277 -1.695 1.00 97.38 88 GLU A N 1
ATOM 722 C CA . GLU A 1 88 ? -1.807 6.165 -1.123 1.00 97.38 88 GLU A CA 1
ATOM 723 C C . GLU A 1 88 ? -2.043 5.768 0.329 1.00 97.38 88 GLU A C 1
ATOM 725 O O . GLU A 1 88 ? -2.371 4.617 0.608 1.00 97.38 88 GLU A O 1
ATOM 730 N N . VAL A 1 89 ? -1.906 6.724 1.245 1.00 96.25 89 VAL A N 1
ATOM 731 C CA . VAL A 1 89 ? -2.111 6.509 2.681 1.00 96.25 89 VAL A CA 1
ATOM 732 C C . VAL A 1 89 ? -3.263 7.380 3.148 1.00 96.25 89 VAL A C 1
ATOM 734 O O . VAL A 1 89 ? -3.243 8.590 2.937 1.00 96.25 89 VAL A O 1
ATOM 737 N N . LEU A 1 90 ? -4.247 6.785 3.813 1.00 96.00 90 LEU A N 1
ATOM 738 C CA . LEU A 1 90 ? -5.364 7.489 4.432 1.00 96.00 90 LEU A CA 1
ATOM 739 C C . LEU A 1 90 ? -5.554 6.993 5.865 1.00 96.00 90 LEU A C 1
ATOM 741 O O . LEU A 1 90 ? -5.868 5.826 6.079 1.00 96.00 90 LEU A O 1
ATOM 745 N N . ARG A 1 91 ? -5.420 7.894 6.841 1.00 96.06 91 ARG A N 1
ATOM 746 C CA . ARG A 1 91 ? -5.760 7.645 8.247 1.00 96.06 91 ARG A CA 1
ATOM 747 C C . ARG A 1 91 ? -6.952 8.500 8.646 1.00 96.06 91 ARG A C 1
ATOM 749 O O . ARG A 1 91 ? -6.954 9.715 8.429 1.00 96.06 91 ARG A O 1
ATOM 756 N N . THR A 1 92 ? -7.948 7.877 9.258 1.00 95.94 92 THR A N 1
ATOM 757 C CA . THR A 1 92 ? -9.175 8.535 9.714 1.00 95.94 92 THR A CA 1
ATOM 758 C C . THR A 1 92 ? -9.508 8.149 11.144 1.00 95.94 92 THR A C 1
ATOM 760 O O . THR A 1 92 ? -9.324 6.991 11.513 1.00 95.94 92 THR A O 1
ATOM 763 N N . SER A 1 93 ? -10.076 9.086 11.902 1.00 95.50 93 SER A N 1
ATOM 764 C CA . SER A 1 93 ? -10.732 8.819 13.183 1.00 95.50 93 SER A CA 1
ATOM 765 C C . SER A 1 93 ? -12.144 9.405 13.154 1.00 95.50 93 SER A C 1
ATOM 767 O O . SER A 1 93 ? -12.333 10.614 13.009 1.00 95.50 93 SER A O 1
ATOM 769 N N . GLY A 1 94 ? -13.161 8.544 13.185 1.00 91.50 94 GLY A N 1
ATOM 770 C CA . GLY A 1 94 ? -14.548 8.934 12.936 1.00 91.50 94 GLY A CA 1
ATOM 771 C C . GLY A 1 94 ? -14.723 9.602 11.564 1.00 91.50 94 GLY A C 1
ATOM 772 O O . GLY A 1 94 ? -14.536 8.969 10.529 1.00 91.50 94 GLY A O 1
ATOM 773 N N . ASN A 1 95 ? -15.098 10.887 11.558 1.00 88.62 95 ASN A N 1
ATOM 774 C CA . ASN A 1 95 ? -15.258 11.686 10.332 1.00 88.62 95 ASN A CA 1
ATOM 775 C C . ASN A 1 95 ? -14.031 12.554 10.003 1.00 88.62 95 ASN A C 1
ATOM 777 O O . ASN A 1 95 ? -14.037 13.259 8.988 1.00 88.62 95 ASN A O 1
ATOM 781 N N . ASP A 1 96 ? -13.008 12.532 10.855 1.00 93.44 96 ASP A N 1
ATOM 782 C CA . ASP A 1 96 ? -11.825 13.364 10.708 1.00 93.44 96 ASP A CA 1
ATOM 783 C C . ASP A 1 96 ? -10.738 12.617 9.933 1.00 93.44 96 ASP A C 1
ATOM 785 O O . ASP A 1 96 ? -10.451 11.444 10.176 1.00 93.44 96 ASP A O 1
ATOM 789 N N . VAL A 1 97 ? -10.124 13.319 8.980 1.00 93.06 97 VAL A N 1
ATOM 790 C CA . VAL A 1 97 ? -8.946 12.838 8.253 1.00 93.06 97 VAL A CA 1
ATOM 791 C C . VAL A 1 97 ? -7.720 13.267 9.045 1.00 93.06 97 VAL A C 1
ATOM 793 O O . VAL A 1 97 ? -7.436 14.461 9.134 1.00 93.06 97 VAL A O 1
ATOM 796 N N . LEU A 1 98 ? -7.017 12.295 9.621 1.00 93.19 98 LEU A N 1
ATOM 797 C CA . LEU A 1 98 ? -5.806 12.521 10.410 1.00 93.19 98 LEU A CA 1
ATOM 798 C C . LEU A 1 98 ? -4.559 12.595 9.522 1.00 93.19 98 LEU A C 1
ATOM 800 O O . LEU A 1 98 ? -3.660 13.383 9.792 1.00 93.19 98 LEU A O 1
ATOM 804 N N . HIS A 1 99 ? -4.516 11.790 8.455 1.00 93.31 99 HIS A N 1
ATOM 805 C CA . HIS A 1 99 ? -3.423 11.774 7.479 1.00 93.31 99 HIS A CA 1
ATOM 806 C C . HIS A 1 99 ? -3.951 11.404 6.095 1.00 93.31 99 HIS A C 1
ATOM 808 O O . HIS A 1 99 ? -4.811 10.531 5.980 1.00 93.31 99 HIS A O 1
ATOM 814 N N . ASN A 1 100 ? -3.448 12.053 5.047 1.00 94.50 100 ASN A N 1
ATOM 815 C CA . ASN A 1 100 ? -3.803 11.743 3.665 1.00 94.50 100 ASN A CA 1
ATOM 816 C C . ASN A 1 100 ? -2.640 12.087 2.733 1.00 94.50 100 ASN A C 1
ATOM 818 O O . ASN A 1 100 ? -2.321 13.259 2.525 1.00 94.50 100 ASN A O 1
ATOM 822 N N . GLU A 1 101 ? -2.003 11.071 2.169 1.00 95.31 101 GLU A N 1
ATOM 823 C CA . GLU A 1 101 ? -0.765 11.225 1.416 1.00 95.31 101 GLU A CA 1
ATOM 824 C C . GLU A 1 101 ? -0.777 10.401 0.127 1.00 95.31 101 GLU A C 1
ATOM 826 O O . GLU A 1 101 ? -1.353 9.317 0.061 1.00 95.31 101 GLU A O 1
ATOM 831 N N . LEU A 1 102 ? -0.127 10.938 -0.905 1.00 96.12 102 LEU A N 1
ATOM 832 C CA . LEU A 1 102 ? 0.230 10.226 -2.128 1.00 96.12 102 LEU A CA 1
ATOM 833 C C . LEU A 1 102 ? 1.747 10.262 -2.285 1.00 96.12 102 LEU A C 1
ATOM 835 O O . LEU A 1 102 ? 2.338 11.339 -2.353 1.00 96.12 102 LEU A O 1
ATOM 839 N N . ILE A 1 103 ? 2.360 9.094 -2.387 1.00 96.50 103 ILE A N 1
ATOM 840 C CA . ILE A 1 103 ? 3.787 8.918 -2.622 1.00 96.50 103 ILE A CA 1
ATOM 841 C C . ILE A 1 103 ? 3.952 8.240 -3.976 1.00 96.50 103 ILE A C 1
ATOM 843 O O . ILE A 1 103 ? 3.255 7.280 -4.289 1.00 96.50 103 ILE A O 1
ATOM 847 N N . ILE A 1 104 ? 4.874 8.740 -4.787 1.00 97.00 104 ILE A N 1
ATOM 848 C CA . ILE A 1 104 ? 5.259 8.144 -6.061 1.00 97.00 104 ILE A CA 1
ATOM 849 C C . ILE A 1 104 ? 6.740 7.815 -5.960 1.00 97.00 104 ILE A C 1
ATOM 851 O O . ILE A 1 104 ? 7.542 8.708 -5.690 1.00 97.00 104 ILE A O 1
ATOM 855 N N . GLN A 1 105 ? 7.087 6.548 -6.162 1.00 96.62 105 GLN A N 1
ATOM 856 C CA . GLN A 1 105 ? 8.465 6.072 -6.196 1.00 96.62 105 GLN A CA 1
ATOM 857 C C . GLN A 1 105 ? 8.752 5.445 -7.553 1.00 96.62 105 GLN A C 1
ATOM 859 O O . GLN A 1 105 ? 8.005 4.576 -8.011 1.00 96.62 105 GLN A O 1
ATOM 864 N N . THR A 1 106 ? 9.825 5.890 -8.200 1.00 96.69 106 THR A N 1
ATOM 865 C CA . THR A 1 106 ? 10.237 5.358 -9.501 1.00 96.69 106 THR A CA 1
ATOM 866 C C . THR A 1 106 ? 11.735 5.141 -9.585 1.00 96.69 106 THR A C 1
ATOM 868 O O . THR A 1 106 ? 12.498 6.034 -9.221 1.00 96.69 106 THR A O 1
ATOM 871 N N . ILE A 1 107 ? 12.136 4.015 -10.167 1.00 93.81 107 ILE A N 1
ATOM 872 C CA . ILE A 1 107 ? 13.498 3.764 -10.620 1.00 93.81 107 ILE A CA 1
ATOM 873 C C . ILE A 1 107 ? 13.756 4.528 -11.915 1.00 93.81 107 ILE A C 1
ATOM 875 O O . ILE A 1 107 ? 12.981 4.474 -12.878 1.00 93.81 107 ILE A O 1
ATOM 879 N N . ARG A 1 108 ? 14.878 5.240 -11.946 1.00 88.00 108 ARG A N 1
ATOM 880 C CA . ARG A 1 108 ? 15.371 5.993 -13.096 1.00 88.00 108 ARG A CA 1
ATOM 881 C C . ARG A 1 108 ? 16.772 5.522 -13.434 1.00 88.00 108 ARG A C 1
ATOM 883 O O . ARG A 1 108 ? 17.592 5.307 -12.555 1.00 88.00 108 ARG A O 1
ATOM 890 N N . SER A 1 109 ? 17.058 5.397 -14.726 1.00 85.56 109 SER A N 1
ATOM 891 C CA . SER A 1 109 ? 18.415 5.119 -15.189 1.00 85.56 109 SER A CA 1
ATOM 892 C C . SER A 1 109 ? 19.144 6.434 -15.458 1.00 85.56 109 SER A C 1
ATOM 894 O O . SER A 1 109 ? 18.713 7.230 -16.299 1.00 85.56 109 SER A O 1
ATOM 896 N N . ASN A 1 110 ? 20.251 6.650 -14.754 1.00 80.94 110 ASN A N 1
ATOM 897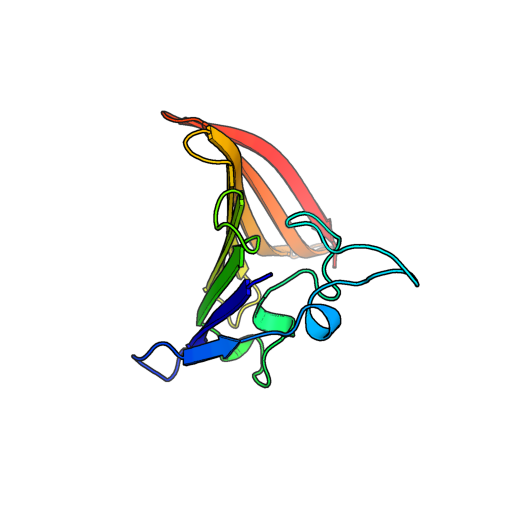 C CA . ASN A 1 110 ? 21.196 7.730 -14.982 1.00 80.94 110 ASN A CA 1
ATOM 898 C C . ASN A 1 110 ? 22.483 7.166 -15.619 1.00 80.94 110 ASN A C 1
ATOM 900 O O . ASN A 1 110 ? 23.239 6.447 -14.964 1.00 80.94 110 ASN A O 1
ATOM 904 N N . PRO A 1 111 ? 22.809 7.535 -16.872 1.00 80.12 111 PRO A N 1
ATOM 905 C CA . PRO A 1 111 ? 24.002 7.038 -17.563 1.00 80.12 111 PRO A CA 1
ATOM 906 C C . PRO A 1 111 ? 25.335 7.289 -16.842 1.00 80.12 111 PRO A C 1
ATOM 908 O O . PRO A 1 111 ? 26.309 6.593 -17.118 1.00 80.12 111 PRO A O 1
ATOM 911 N N . ALA A 1 112 ? 25.407 8.298 -15.970 1.00 84.62 112 ALA A N 1
ATOM 912 C CA . ALA A 1 112 ? 26.626 8.652 -15.251 1.00 84.62 112 ALA A CA 1
ATOM 913 C C . ALA A 1 112 ? 26.740 7.983 -13.874 1.00 84.62 112 ALA A C 1
ATOM 915 O O . ALA A 1 112 ? 27.859 7.801 -13.396 1.00 84.62 112 ALA A O 1
ATOM 916 N N . MET A 1 113 ? 25.613 7.658 -13.229 1.00 79.50 113 MET A N 1
ATOM 917 C CA . MET A 1 113 ? 25.585 7.257 -11.813 1.00 79.50 113 MET A CA 1
ATOM 918 C C . MET A 1 113 ? 24.880 5.923 -11.542 1.00 79.50 113 MET A C 1
ATOM 920 O O . MET A 1 113 ? 24.939 5.450 -10.416 1.00 79.50 113 MET A O 1
ATOM 924 N N . GLY A 1 114 ? 24.297 5.278 -12.557 1.00 86.88 114 GLY A N 1
ATOM 925 C CA . GLY A 1 114 ? 23.592 4.005 -12.398 1.00 86.88 114 GLY A CA 1
ATOM 926 C C . GLY A 1 114 ? 22.091 4.197 -12.205 1.00 86.88 114 GLY A C 1
ATOM 927 O O . GLY A 1 114 ? 21.484 5.033 -12.871 1.00 86.88 114 GLY A O 1
ATOM 928 N N . GLU A 1 115 ? 21.478 3.383 -11.352 1.00 89.88 115 GLU A N 1
ATOM 929 C CA . GLU A 1 115 ? 20.050 3.473 -11.043 1.00 89.88 115 GLU A CA 1
ATOM 930 C C . GLU A 1 115 ? 19.808 4.415 -9.856 1.00 89.88 115 GLU A C 1
ATOM 932 O O . GLU A 1 115 ? 20.574 4.458 -8.895 1.00 89.88 115 GLU A O 1
ATOM 937 N N . GLU A 1 116 ? 18.742 5.201 -9.949 1.00 92.69 116 GLU A N 1
ATOM 938 C CA . GLU A 1 116 ? 18.321 6.176 -8.945 1.00 92.69 116 GLU A CA 1
ATOM 939 C C . GLU A 1 116 ? 16.862 5.922 -8.565 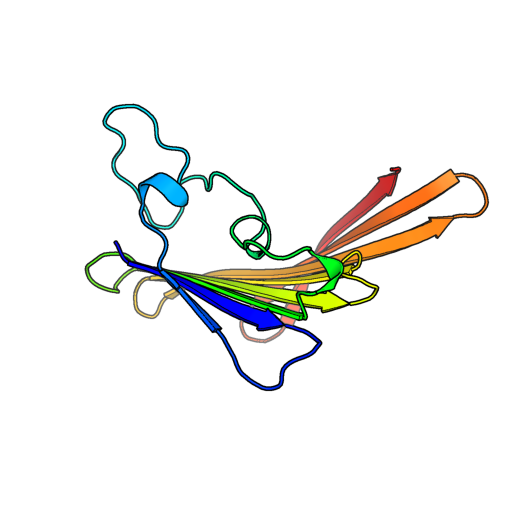1.00 92.69 116 GLU A C 1
ATOM 941 O O . GLU A 1 116 ? 16.040 5.605 -9.427 1.00 92.69 116 GLU A O 1
ATOM 946 N N . ILE A 1 117 ? 16.518 6.133 -7.297 1.00 93.81 117 ILE A N 1
ATOM 947 C CA . ILE A 1 117 ? 15.140 6.169 -6.812 1.00 93.81 117 ILE A CA 1
ATOM 948 C C . ILE A 1 117 ? 14.708 7.626 -6.724 1.00 93.81 117 ILE A C 1
ATOM 950 O O . ILE A 1 117 ? 15.225 8.393 -5.918 1.00 93.81 117 ILE A O 1
ATOM 954 N N . GLU A 1 118 ? 13.716 8.010 -7.519 1.00 95.50 118 GLU A N 1
ATOM 955 C CA . GLU A 1 118 ? 13.013 9.277 -7.345 1.00 95.50 118 GLU A CA 1
ATOM 956 C C . GLU A 1 118 ? 11.778 9.054 -6.470 1.00 95.50 118 GLU A C 1
ATOM 958 O O . GLU A 1 118 ? 10.918 8.241 -6.809 1.00 95.50 118 GLU A O 1
ATOM 963 N N . THR A 1 119 ? 11.683 9.792 -5.361 1.00 96.38 119 THR A N 1
ATOM 964 C CA . THR A 1 119 ? 10.518 9.782 -4.468 1.00 96.38 119 THR A CA 1
ATOM 965 C C . THR A 1 119 ? 9.863 11.157 -4.451 1.00 96.38 119 THR A C 1
ATOM 967 O O . THR A 1 119 ? 10.495 12.156 -4.109 1.00 96.38 119 THR A O 1
ATOM 970 N N . VAL A 1 120 ? 8.569 11.212 -4.762 1.00 96.62 120 VAL A N 1
ATOM 971 C CA . VAL A 1 120 ? 7.753 12.432 -4.719 1.00 96.62 120 VAL A CA 1
ATOM 972 C C . VAL A 1 120 ? 6.580 12.210 -3.771 1.00 96.62 120 VAL A C 1
ATOM 974 O O . VAL A 1 120 ? 5.834 11.249 -3.936 1.00 96.62 120 VAL A O 1
ATOM 977 N N . ARG A 1 121 ? 6.397 13.091 -2.782 1.00 95.94 121 ARG A N 1
ATOM 978 C CA . ARG A 1 121 ? 5.335 12.977 -1.769 1.00 95.94 121 ARG A CA 1
ATOM 979 C C . ARG A 1 121 ? 4.417 14.188 -1.797 1.00 95.94 121 ARG A C 1
ATOM 981 O O . ARG A 1 121 ? 4.884 15.329 -1.777 1.00 95.94 121 ARG A O 1
ATOM 988 N N . PHE A 1 122 ? 3.116 13.944 -1.762 1.00 94.94 122 PHE A N 1
ATOM 989 C CA . PHE A 1 122 ? 2.080 14.966 -1.762 1.00 94.94 122 PHE A CA 1
ATOM 990 C C . PHE A 1 122 ? 1.183 14.835 -0.533 1.00 94.94 122 PHE A C 1
ATOM 992 O O . PHE A 1 122 ? 0.624 13.763 -0.304 1.00 94.94 122 PHE A O 1
ATOM 999 N N . ASN A 1 123 ? 0.956 15.935 0.193 1.00 91.69 123 ASN A N 1
ATOM 1000 C CA . ASN A 1 123 ? -0.199 16.019 1.085 1.00 91.69 123 ASN A CA 1
ATOM 1001 C C . ASN A 1 123 ? -1.453 16.157 0.230 1.00 91.69 123 ASN A C 1
ATOM 1003 O O . ASN A 1 123 ? -1.491 16.991 -0.680 1.00 91.69 123 ASN A O 1
ATOM 1007 N N . ARG A 1 124 ? -2.486 15.382 0.533 1.00 84.06 124 ARG A N 1
ATOM 1008 C CA . ARG A 1 124 ? -3.770 15.471 -0.154 1.00 84.06 124 ARG A CA 1
ATOM 1009 C C . ARG A 1 124 ? -4.765 16.189 0.741 1.00 84.06 124 ARG A C 1
ATOM 1011 O O . ARG A 1 124 ? -5.529 15.578 1.490 1.00 84.06 124 ARG A O 1
ATOM 1018 N N . GLU A 1 125 ? -4.787 17.507 0.617 1.00 79.88 125 GLU A N 1
ATOM 1019 C CA . GLU A 1 125 ? -5.848 18.317 1.201 1.00 79.88 125 GLU A CA 1
ATOM 1020 C C . GLU A 1 125 ? -7.085 18.284 0.292 1.00 79.88 125 GLU A C 1
ATOM 1022 O O . GLU A 1 125 ? -6.989 18.017 -0.906 1.00 79.88 125 GLU A O 1
ATOM 1027 N N . LYS A 1 126 ? -8.273 18.553 0.853 1.00 65.38 126 LYS A N 1
ATOM 1028 C CA . LYS A 1 126 ? -9.594 18.315 0.223 1.00 65.38 126 LYS A CA 1
ATOM 1029 C C . LYS A 1 126 ? -9.753 18.808 -1.228 1.00 65.38 126 LYS A C 1
ATOM 1031 O O . LYS A 1 126 ? -10.650 18.325 -1.912 1.00 65.38 126 LYS A O 1
ATOM 1036 N N . LEU A 1 127 ? -8.953 19.774 -1.684 1.00 63.41 127 LEU A N 1
ATOM 1037 C CA . LEU A 1 127 ? -9.078 20.401 -3.005 1.00 63.41 127 LEU A CA 1
ATOM 1038 C C . LEU A 1 127 ? -7.766 20.485 -3.805 1.00 63.41 127 LEU A C 1
ATOM 1040 O O . LEU A 1 127 ? -7.812 20.891 -4.966 1.00 63.41 127 LEU A O 1
ATOM 1044 N N . CYS A 1 128 ? -6.613 20.119 -3.238 1.00 72.81 128 CYS A N 1
ATOM 1045 C CA . CYS A 1 128 ? -5.338 20.160 -3.954 1.00 72.81 128 CYS A CA 1
ATOM 1046 C C . CYS A 1 128 ? -4.298 19.201 -3.364 1.00 72.81 128 CYS A C 1
ATOM 1048 O O . CYS A 1 128 ? -4.256 18.960 -2.160 1.00 72.81 128 CYS A O 1
ATOM 1050 N N . ASN A 1 129 ? -3.422 18.702 -4.237 1.00 80.94 129 ASN A N 1
ATOM 1051 C CA . ASN A 1 129 ? -2.221 17.982 -3.834 1.00 80.94 129 ASN A CA 1
ATOM 1052 C C . ASN A 1 129 ? -1.096 19.001 -3.637 1.00 80.94 129 ASN A C 1
ATOM 1054 O O . ASN A 1 129 ? -0.722 19.693 -4.586 1.00 80.94 129 ASN A O 1
ATOM 1058 N N . THR A 1 130 ? -0.552 19.078 -2.430 1.00 87.62 130 THR A N 1
ATOM 1059 C CA . THR A 1 130 ? 0.574 19.958 -2.106 1.00 87.62 130 THR A CA 1
ATOM 1060 C C . THR A 1 130 ? 1.845 19.125 -2.075 1.00 87.62 130 THR A C 1
ATOM 1062 O O . THR A 1 130 ? 1.917 18.150 -1.331 1.00 87.62 130 THR A O 1
ATOM 1065 N N . LEU A 1 131 ? 2.842 19.478 -2.892 1.00 89.31 131 LEU A N 1
ATOM 1066 C CA . LEU A 1 131 ? 4.147 18.816 -2.857 1.00 89.31 131 LEU A CA 1
ATOM 1067 C C . LEU A 1 131 ? 4.797 19.064 -1.491 1.00 89.31 131 LEU A C 1
ATOM 1069 O O . LEU A 1 131 ? 5.103 20.205 -1.150 1.00 89.31 131 LEU A O 1
ATOM 1073 N N . ASN A 1 132 ? 5.020 17.992 -0.737 1.00 89.44 132 ASN A N 1
ATOM 1074 C CA . ASN A 1 132 ? 5.668 18.044 0.572 1.00 89.44 132 ASN A CA 1
ATOM 1075 C C . ASN A 1 132 ? 7.165 17.764 0.477 1.00 89.44 132 ASN A C 1
ATOM 1077 O O . ASN A 1 132 ? 7.954 18.342 1.219 1.00 89.44 132 ASN A O 1
ATOM 1081 N N . PHE A 1 133 ? 7.548 16.826 -0.390 1.00 93.00 133 PHE A N 1
ATOM 1082 C CA . PHE A 1 133 ? 8.904 16.299 -0.443 1.00 93.00 133 PHE A CA 1
ATOM 1083 C C . PHE A 1 133 ? 9.225 15.753 -1.832 1.00 93.00 133 PHE A C 1
ATOM 1085 O O . PHE A 1 133 ? 8.371 15.156 -2.491 1.00 93.00 133 PHE A O 1
ATOM 1092 N N . HIS A 1 134 ? 10.474 15.943 -2.243 1.00 95.25 134 HIS A N 1
ATOM 1093 C CA . HIS A 1 134 ? 11.050 15.377 -3.453 1.00 95.25 134 HIS A CA 1
ATOM 1094 C C . HIS A 1 134 ? 12.510 15.022 -3.176 1.00 95.25 134 HIS A C 1
ATOM 1096 O O . HIS A 1 134 ? 13.276 15.892 -2.757 1.00 95.25 134 HIS A O 1
ATOM 1102 N N . SER A 1 135 ? 12.881 13.764 -3.400 1.00 95.25 135 SER A N 1
ATOM 1103 C CA . SER A 1 135 ? 14.273 13.310 -3.367 1.00 95.25 135 SER A CA 1
ATOM 1104 C C . SER A 1 135 ? 14.615 12.464 -4.580 1.00 95.25 135 SER A C 1
ATOM 1106 O O . SER A 1 135 ? 13.744 11.886 -5.236 1.00 95.25 135 SER A O 1
ATOM 1108 N N . ILE A 1 136 ? 15.916 12.417 -4.852 1.00 93.12 136 ILE A N 1
ATOM 1109 C CA . ILE A 1 136 ? 16.544 11.468 -5.757 1.00 93.12 136 ILE A CA 1
ATOM 1110 C C . ILE A 1 136 ? 17.699 10.853 -4.975 1.00 93.12 136 ILE A C 1
ATOM 1112 O O . ILE A 1 136 ? 18.608 11.571 -4.553 1.00 93.12 136 ILE A O 1
ATOM 1116 N N . ASP A 1 137 ? 17.628 9.545 -4.775 1.00 90.69 137 ASP A N 1
ATOM 1117 C CA . ASP A 1 137 ? 18.574 8.765 -3.988 1.00 90.69 137 ASP A CA 1
ATOM 1118 C C . ASP A 1 137 ? 19.251 7.728 -4.899 1.00 90.69 137 ASP A C 1
ATOM 1120 O O . ASP A 1 137 ? 18.600 7.126 -5.752 1.00 90.69 137 ASP A O 1
ATOM 1124 N N . TYR A 1 138 ? 20.564 7.538 -4.763 1.00 85.50 138 TYR A N 1
ATOM 1125 C CA . TYR A 1 138 ? 21.332 6.589 -5.583 1.00 85.50 138 TYR A CA 1
ATOM 1126 C C . TYR A 1 138 ? 21.283 5.183 -4.973 1.00 85.50 138 TYR A C 1
ATOM 1128 O O . TYR A 1 138 ? 21.329 5.060 -3.746 1.00 85.50 138 TYR A O 1
ATOM 1136 N N . ILE A 1 139 ? 21.219 4.151 -5.824 1.00 77.38 139 ILE A N 1
ATOM 1137 C CA . ILE A 1 139 ? 21.214 2.728 -5.430 1.00 77.38 139 ILE A CA 1
ATOM 1138 C C . ILE A 1 139 ? 22.623 2.138 -5.509 1.00 77.38 139 ILE A C 1
ATOM 1140 O O . ILE A 1 139 ? 23.316 2.381 -6.524 1.00 77.38 139 ILE A O 1
#

Organism: Hahella chejuensis (strain KCTC 2396) (NCBI:txid349521)

Foldseek 3Di:
DWKKKWFDFPVDPDIDIDTDDPVQFAPDDVPDDDDQPGHTPDPDRCVSDPDQLLGTAKMWIWDADPVNQKIKIWIWGADPSRQWIWIWIWIHGHPDTPFTKIKTWHWDQDPVQGIKIWIWMFGDDPPDTHTDDIDIGGD